Protein AF-A0A4Y9XTG7-F1 (afdb_monomer_lite)

Sequence (89 aa):
GYAVGEFSIADISVAPFLARAYVALENDIGAYEQGEGAKILEALQQPRFARFQTYWAELQARPSFQATFDKEYVTEAFKKRFSSLRVKQ

pLDDT: mean 95.85, std 7.49, range [49.38, 98.75]

Secondary structure (DSSP, 8-state):
-BTBBB--HHHHHHHHHHHHHHHHHHTT-SSSPTTHHHHHHHHHHSGGGHHHHHHHHHHHT-HHHHTT--HHHHHHHHHHHHTTTTTT-

Structure (mmCIF, N/CA/C/O backbone):
data_AF-A0A4Y9XTG7-F1
#
_entry.id   AF-A0A4Y9XTG7-F1
#
loop_
_atom_site.group_PDB
_atom_site.id
_atom_site.type_symbol
_atom_site.label_atom_id
_atom_site.label_alt_id
_atom_site.label_comp_id
_atom_site.label_asym_id
_atom_site.label_entity_id
_atom_site.label_seq_id
_atom_site.pdbx_PDB_ins_code
_atom_site.Cartn_x
_atom_site.Cartn_y
_atom_site.Cartn_z
_atom_site.occupancy
_atom_site.B_iso_or_equiv
_atom_site.auth_seq_id
_atom_site.auth_comp_id
_atom_site.auth_asym_id
_atom_site.auth_atom_id
_atom_site.pdbx_PDB_model_num
ATOM 1 N N . GLY A 1 1 ? 12.011 1.897 -10.187 1.00 87.81 1 GLY A N 1
ATOM 2 C CA . GLY A 1 1 ? 12.225 0.495 -10.580 1.00 87.81 1 GLY A CA 1
ATOM 3 C C . GLY A 1 1 ? 11.626 -0.434 -9.543 1.00 87.81 1 GLY A C 1
ATOM 4 O O . GLY A 1 1 ? 11.560 -0.081 -8.364 1.00 87.81 1 GLY A O 1
ATOM 5 N N . TYR A 1 2 ? 11.236 -1.630 -9.969 1.00 97.38 2 TYR A N 1
ATOM 6 C CA . TYR A 1 2 ? 10.583 -2.643 -9.136 1.00 97.38 2 TYR A CA 1
ATOM 7 C C . TYR A 1 2 ? 11.560 -3.349 -8.186 1.00 97.38 2 TYR A C 1
ATOM 9 O O . TYR A 1 2 ? 12.732 -2.961 -8.096 1.00 97.38 2 TYR A O 1
ATOM 17 N N . ALA A 1 3 ? 11.085 -4.360 -7.455 1.00 97.62 3 ALA A N 1
ATOM 18 C CA . ALA A 1 3 ? 11.861 -5.071 -6.439 1.00 97.62 3 ALA A CA 1
ATOM 19 C C . ALA A 1 3 ? 13.204 -5.616 -6.964 1.00 97.62 3 ALA A C 1
ATOM 21 O O . ALA A 1 3 ? 14.209 -5.542 -6.261 1.00 97.62 3 ALA A O 1
ATOM 22 N N . VAL A 1 4 ? 13.234 -6.102 -8.209 1.00 97.62 4 VAL A N 1
ATOM 23 C CA . VAL A 1 4 ? 14.433 -6.648 -8.877 1.00 97.62 4 VAL A CA 1
ATOM 24 C C . VAL A 1 4 ? 14.765 -5.903 -10.178 1.00 97.62 4 VAL A C 1
ATOM 26 O O . VAL A 1 4 ? 15.342 -6.461 -11.106 1.00 97.62 4 VAL A O 1
ATOM 29 N N . GLY A 1 5 ? 14.392 -4.622 -10.258 1.00 96.38 5 GLY A N 1
ATOM 30 C CA . GLY A 1 5 ? 14.530 -3.804 -11.465 1.00 96.38 5 GLY A CA 1
ATOM 31 C C . GLY A 1 5 ? 13.286 -3.890 -12.345 1.00 96.38 5 GLY A C 1
ATOM 32 O O . GLY A 1 5 ? 12.443 -2.989 -12.291 1.00 96.38 5 GLY A O 1
ATOM 33 N N . GLU A 1 6 ? 13.158 -4.970 -13.117 1.00 97.81 6 GLU A N 1
ATOM 34 C CA . GLU A 1 6 ? 11.937 -5.275 -13.871 1.00 97.81 6 GLU A CA 1
ATOM 35 C C . GLU A 1 6 ? 10.833 -5.813 -12.956 1.00 97.81 6 GLU A C 1
ATOM 37 O O . G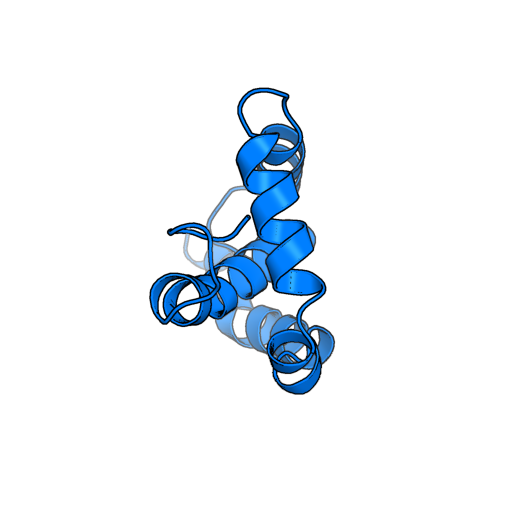LU A 1 6 ? 11.088 -6.335 -11.870 1.00 97.81 6 GLU A O 1
ATOM 42 N N . PHE A 1 7 ? 9.583 -5.670 -13.393 1.00 98.19 7 PHE A N 1
ATOM 43 C CA . PHE A 1 7 ? 8.459 -6.195 -12.631 1.00 98.19 7 PHE A CA 1
ATOM 44 C C . PHE A 1 7 ? 8.440 -7.707 -12.614 1.00 98.19 7 PHE A C 1
ATOM 46 O O . PHE A 1 7 ? 8.628 -8.360 -13.638 1.00 98.19 7 PHE A O 1
ATOM 53 N N . SER A 1 8 ? 8.099 -8.245 -11.459 1.00 98.44 8 SER A N 1
ATOM 54 C CA . SER A 1 8 ? 8.199 -9.659 -11.180 1.00 98.44 8 SER A CA 1
ATOM 55 C C . SER A 1 8 ? 7.122 -10.112 -10.200 1.00 98.44 8 SER A C 1
ATOM 57 O O . SER A 1 8 ? 6.330 -9.334 -9.662 1.00 98.44 8 SER A O 1
ATOM 59 N N . ILE A 1 9 ? 7.143 -11.409 -9.908 1.00 98.38 9 ILE A N 1
ATOM 60 C CA . ILE A 1 9 ? 6.318 -12.014 -8.864 1.00 98.38 9 ILE A CA 1
ATOM 61 C C . ILE A 1 9 ? 6.549 -11.396 -7.478 1.00 98.38 9 ILE A C 1
ATOM 63 O O . ILE A 1 9 ? 5.634 -11.419 -6.659 1.00 98.38 9 ILE A O 1
ATOM 67 N N . ALA A 1 10 ? 7.722 -10.806 -7.215 1.00 98.50 10 ALA A N 1
ATOM 68 C CA . ALA A 1 10 ? 7.984 -10.135 -5.945 1.00 98.50 10 ALA A CA 1
ATOM 69 C C . ALA A 1 10 ? 7.029 -8.946 -5.754 1.00 98.50 10 ALA A C 1
ATOM 71 O O . 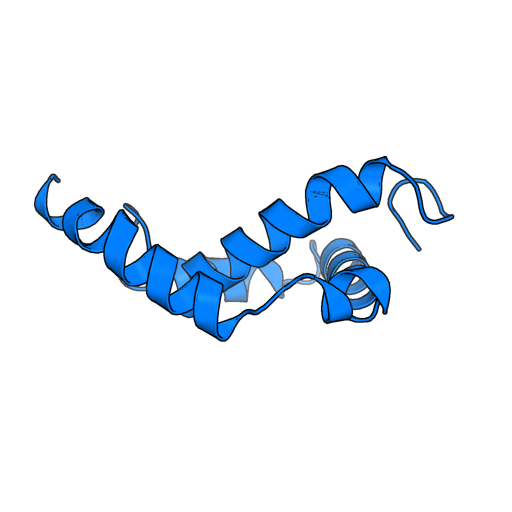ALA A 1 10 ? 6.402 -8.800 -4.706 1.00 98.50 10 ALA A O 1
ATOM 72 N N . ASP A 1 11 ? 6.830 -8.160 -6.806 1.00 98.69 11 ASP A N 1
ATOM 73 C CA . ASP A 1 11 ? 5.959 -6.987 -6.805 1.00 98.69 11 ASP A CA 1
ATOM 74 C C . ASP A 1 11 ? 4.480 -7.383 -6.723 1.00 98.69 11 ASP A C 1
ATOM 76 O O . ASP A 1 11 ? 3.715 -6.822 -5.934 1.00 98.69 11 ASP A O 1
ATOM 80 N N . ILE A 1 12 ? 4.096 -8.410 -7.492 1.00 98.50 12 ILE A N 1
ATOM 81 C CA . ILE A 1 12 ? 2.752 -9.004 -7.466 1.00 98.50 12 ILE A CA 1
ATOM 82 C C . ILE A 1 12 ? 2.415 -9.501 -6.057 1.00 98.50 12 ILE A C 1
ATOM 84 O O . ILE A 1 12 ? 1.295 -9.304 -5.590 1.00 98.50 12 ILE A O 1
ATOM 88 N N . SER A 1 13 ? 3.378 -10.123 -5.371 1.00 98.50 13 SER A N 1
ATOM 89 C CA . SER A 1 13 ? 3.155 -10.699 -4.044 1.00 98.50 13 SER A CA 1
ATOM 90 C C . SER A 1 13 ? 2.871 -9.644 -2.976 1.00 98.50 13 SER A C 1
ATOM 92 O O . SER A 1 13 ? 2.062 -9.889 -2.084 1.00 98.50 13 SER A O 1
ATOM 94 N N . VAL A 1 14 ? 3.491 -8.462 -3.071 1.00 98.38 14 VAL A N 1
ATOM 95 C CA . VAL A 1 14 ? 3.457 -7.452 -2.003 1.00 98.38 14 VAL A CA 1
ATOM 96 C C . VAL A 1 14 ? 2.438 -6.339 -2.255 1.00 98.38 14 VAL A C 1
ATOM 98 O O . VAL A 1 14 ? 1.862 -5.813 -1.299 1.00 98.38 14 VAL A O 1
ATOM 101 N N . ALA A 1 15 ? 2.146 -6.004 -3.517 1.00 98.62 15 ALA A N 1
ATOM 102 C CA . ALA A 1 15 ? 1.238 -4.909 -3.865 1.00 98.62 15 ALA A CA 1
ATOM 103 C C . ALA A 1 15 ? -0.155 -5.011 -3.204 1.00 98.62 15 ALA A C 1
ATOM 105 O O . ALA A 1 15 ? -0.619 -4.000 -2.667 1.00 98.62 15 ALA A O 1
ATOM 106 N N . PRO A 1 16 ? -0.818 -6.188 -3.134 1.00 98.62 16 PRO A N 1
ATOM 107 C CA . PRO A 1 16 ? -2.128 -6.300 -2.491 1.00 98.62 16 PRO A CA 1
ATOM 108 C C . PRO A 1 16 ? -2.104 -5.997 -0.989 1.00 98.62 16 PRO A C 1
ATOM 110 O O . PRO A 1 16 ? -3.110 -5.516 -0.454 1.00 98.62 16 PRO A O 1
ATOM 113 N N . PHE A 1 17 ? -0.986 -6.290 -0.315 1.00 98.69 17 PHE A N 1
ATOM 114 C CA . PHE A 1 17 ? -0.800 -6.041 1.115 1.00 98.69 17 PHE A CA 1
ATOM 115 C C . PHE A 1 17 ? -0.521 -4.568 1.382 1.00 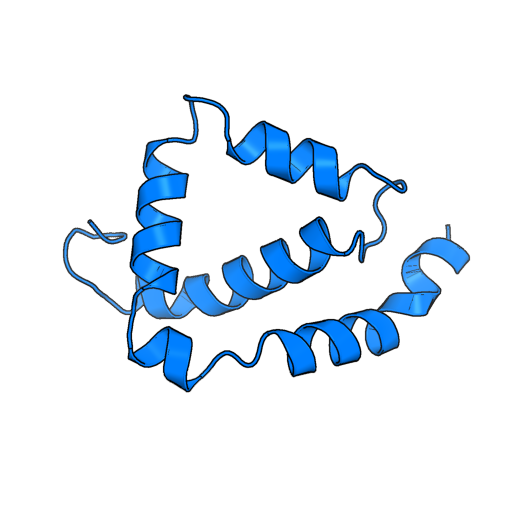98.69 17 PHE A C 1
ATOM 117 O O . PHE A 1 17 ? -1.160 -3.993 2.259 1.00 98.69 17 PHE A O 1
ATOM 124 N N . LEU A 1 18 ? 0.359 -3.941 0.592 1.00 98.44 18 LEU A N 1
ATOM 125 C CA . LEU A 1 18 ? 0.619 -2.504 0.702 1.00 98.44 18 LEU A CA 1
ATOM 126 C C . LEU A 1 18 ? -0.660 -1.701 0.468 1.00 98.44 18 LEU A C 1
ATOM 128 O O . LEU A 1 18 ? -1.012 -0.870 1.297 1.00 98.44 18 LEU A O 1
ATOM 132 N N . ALA A 1 19 ? -1.423 -2.026 -0.576 1.00 98.69 19 ALA A N 1
ATOM 133 C CA . ALA A 1 19 ? -2.692 -1.363 -0.864 1.00 98.69 19 ALA A CA 1
ATOM 134 C C . ALA A 1 19 ? -3.660 -1.388 0.328 1.00 98.69 19 ALA A C 1
ATOM 136 O O . ALA A 1 19 ? -4.241 -0.370 0.700 1.00 98.69 19 ALA A O 1
ATOM 137 N N . ARG A 1 20 ? -3.803 -2.557 0.963 1.00 98.75 20 ARG A N 1
ATOM 138 C CA . ARG A 1 20 ? -4.677 -2.750 2.129 1.00 98.75 20 ARG A CA 1
ATOM 139 C C . ARG A 1 20 ? -4.133 -2.087 3.389 1.00 98.75 20 ARG A C 1
ATOM 141 O O . ARG A 1 20 ? -4.927 -1.585 4.178 1.00 98.75 20 ARG A O 1
ATOM 148 N N . ALA A 1 21 ? -2.813 -2.055 3.567 1.00 98.44 21 ALA A N 1
ATOM 149 C CA . ALA A 1 21 ? -2.182 -1.319 4.654 1.00 98.44 21 ALA A CA 1
ATOM 150 C C . ALA A 1 21 ? -2.455 0.186 4.523 1.00 98.44 21 ALA A C 1
ATOM 152 O O . ALA A 1 21 ? -2.893 0.798 5.488 1.00 98.44 21 ALA A O 1
ATOM 153 N N . TYR A 1 22 ? -2.298 0.765 3.328 1.00 98.50 22 TYR A N 1
ATOM 154 C CA . TYR A 1 22 ? -2.629 2.173 3.087 1.00 98.50 22 TYR A CA 1
ATOM 155 C C . TYR A 1 22 ? -4.116 2.463 3.320 1.00 98.50 22 TYR A C 1
ATOM 157 O O . TYR A 1 22 ? -4.425 3.412 4.030 1.00 98.50 22 TYR A O 1
ATOM 165 N N . VAL A 1 23 ? -5.035 1.615 2.836 1.00 98.56 23 VAL A N 1
ATOM 166 C CA . VAL A 1 23 ? -6.474 1.758 3.141 1.00 98.56 23 VAL A CA 1
ATOM 167 C C . VAL A 1 23 ? -6.730 1.771 4.648 1.00 98.56 23 VAL A C 1
ATOM 169 O O . VAL A 1 23 ? -7.475 2.622 5.134 1.00 98.56 23 VAL A O 1
ATOM 172 N N . ALA A 1 24 ? -6.115 0.847 5.388 1.00 98.31 24 ALA A N 1
ATOM 173 C CA . ALA A 1 24 ? -6.265 0.770 6.833 1.00 98.31 24 ALA A CA 1
ATOM 174 C C . ALA A 1 24 ? -5.736 2.035 7.528 1.00 98.31 24 ALA A C 1
ATOM 176 O O . ALA A 1 24 ? -6.458 2.644 8.313 1.00 98.31 24 ALA A O 1
ATOM 177 N N . LEU A 1 25 ? -4.522 2.474 7.191 1.00 98.25 25 LEU A N 1
ATOM 178 C CA . LEU A 1 25 ? -3.887 3.648 7.791 1.00 98.25 25 LEU A CA 1
ATOM 179 C C . LEU A 1 25 ? -4.641 4.949 7.477 1.00 98.25 25 LEU A C 1
ATOM 181 O O . LEU A 1 25 ? -4.892 5.732 8.389 1.00 98.25 25 LEU A O 1
ATOM 185 N N . GLU A 1 26 ? -5.051 5.155 6.220 1.00 97.75 26 GLU A N 1
ATOM 186 C CA . GLU A 1 26 ? -5.775 6.357 5.765 1.00 97.75 26 GLU A CA 1
ATOM 187 C C . GLU A 1 26 ? -7.145 6.507 6.434 1.00 97.75 26 GLU A C 1
ATOM 189 O O . GLU A 1 26 ? -7.623 7.622 6.627 1.00 97.75 26 GLU A O 1
ATOM 194 N N . ASN A 1 27 ? -7.776 5.387 6.790 1.00 97.06 27 ASN A N 1
ATOM 195 C CA . ASN A 1 27 ? -9.098 5.354 7.415 1.00 97.06 27 ASN A CA 1
ATOM 196 C C . ASN A 1 27 ? -9.035 5.041 8.916 1.00 97.06 27 ASN A C 1
ATOM 198 O O . ASN A 1 27 ? -10.074 4.787 9.525 1.00 97.06 27 ASN A O 1
ATOM 202 N N . ASP A 1 28 ? -7.833 5.023 9.502 1.00 95.62 28 ASP A N 1
ATOM 203 C CA . ASP A 1 28 ? -7.603 4.712 10.913 1.00 95.62 28 ASP A CA 1
ATOM 204 C C . ASP A 1 28 ? -8.250 3.376 11.359 1.00 95.62 28 ASP A C 1
ATOM 206 O O . ASP A 1 28 ? -8.789 3.242 12.456 1.00 95.62 28 ASP A O 1
ATOM 210 N N . ILE A 1 29 ? -8.213 2.365 10.486 1.00 96.62 29 ILE A N 1
ATOM 211 C CA . ILE A 1 29 ? -8.769 1.029 10.722 1.00 96.62 29 ILE A CA 1
ATOM 212 C C . ILE A 1 29 ? -7.676 0.119 11.286 1.00 96.62 29 ILE A C 1
ATOM 214 O O . ILE A 1 29 ? -6.846 -0.412 10.551 1.00 96.62 29 ILE A O 1
ATOM 218 N N . GLY A 1 30 ? -7.712 -0.143 12.588 1.00 94.88 30 GLY A N 1
ATOM 219 C CA . GLY A 1 30 ? -6.784 -1.075 13.216 1.00 94.88 30 GLY A CA 1
ATOM 220 C C . GLY A 1 30 ? -6.920 -1.129 14.730 1.00 94.88 30 GLY A C 1
ATOM 221 O O . GLY A 1 30 ? -7.763 -0.461 15.322 1.00 94.88 30 GLY A O 1
ATOM 222 N N . ALA A 1 31 ? -6.073 -1.947 15.353 1.00 95.44 31 ALA A N 1
ATOM 223 C CA . ALA A 1 31 ? -5.966 -2.047 16.809 1.00 95.44 31 ALA A CA 1
ATOM 224 C C . ALA A 1 31 ? -4.968 -1.035 17.412 1.00 95.44 31 ALA A C 1
ATOM 226 O O . ALA A 1 31 ? -4.717 -1.067 18.610 1.00 95.44 31 ALA A O 1
ATOM 227 N N . TYR A 1 32 ? -4.365 -0.174 16.589 1.00 94.00 32 TYR A N 1
ATOM 228 C CA . TYR A 1 32 ? -3.541 0.940 17.055 1.00 94.00 32 TYR A CA 1
ATOM 229 C C . TYR A 1 32 ? -4.416 2.094 17.565 1.00 94.00 32 TYR A C 1
ATOM 231 O O . TYR A 1 32 ? -5.593 2.211 17.186 1.00 94.00 32 TYR A O 1
ATOM 239 N N . GLU A 1 33 ? -3.825 2.941 18.412 1.00 94.06 33 GLU A N 1
ATOM 240 C CA . GLU A 1 33 ? -4.473 4.138 18.953 1.00 94.06 33 GLU A CA 1
ATOM 241 C C . GLU A 1 33 ? -5.000 5.035 17.828 1.00 94.06 33 GLU A C 1
ATOM 243 O O . GLU A 1 33 ? -4.416 5.132 16.746 1.00 94.06 33 GLU A O 1
ATOM 248 N N . GLN A 1 34 ? -6.137 5.682 18.074 1.00 93.62 34 GLN A N 1
ATOM 249 C CA . GLN A 1 34 ? -6.768 6.537 17.078 1.00 93.62 34 GLN A CA 1
ATOM 250 C C . GLN A 1 34 ? -5.823 7.672 16.657 1.00 93.62 34 GLN A C 1
ATOM 252 O O . GLN A 1 34 ? -5.299 8.406 17.492 1.00 93.62 34 GLN A O 1
ATOM 257 N N . GLY A 1 35 ? -5.621 7.822 15.348 1.00 94.62 35 GLY A N 1
ATOM 258 C CA . GLY A 1 35 ? -4.732 8.832 14.773 1.00 94.62 35 GLY A CA 1
ATOM 259 C C . GLY A 1 35 ? -3.295 8.356 14.544 1.00 94.62 35 GLY A C 1
ATOM 260 O O . GLY A 1 35 ? -2.562 9.015 13.804 1.00 94.62 35 GLY A O 1
ATOM 261 N N . GLU A 1 36 ? -2.891 7.195 15.071 1.00 96.62 36 GLU A N 1
ATOM 262 C CA . GLU A 1 36 ? -1.585 6.595 14.748 1.00 96.62 36 GLU A CA 1
ATOM 263 C C . GLU A 1 36 ? -1.467 6.249 13.258 1.00 96.62 36 GLU A C 1
ATOM 265 O O . GLU A 1 36 ? -0.384 6.362 12.684 1.00 96.62 36 GLU A O 1
ATOM 270 N N . GLY A 1 37 ? -2.582 5.921 12.592 1.00 96.62 37 GLY A N 1
ATOM 271 C CA . GLY A 1 37 ? -2.596 5.687 11.146 1.00 96.62 37 GLY A CA 1
ATOM 272 C C . GLY A 1 37 ? -2.037 6.873 10.351 1.00 96.62 37 GLY A C 1
ATOM 273 O O . GLY A 1 37 ? -1.159 6.701 9.504 1.00 96.62 37 GLY A O 1
ATOM 274 N N . ALA A 1 38 ? -2.470 8.091 10.688 1.00 97.06 38 ALA A N 1
ATOM 275 C CA . ALA A 1 38 ? -1.995 9.318 10.051 1.00 97.06 38 ALA A CA 1
ATOM 276 C C . ALA A 1 38 ? -0.512 9.595 10.352 1.00 97.06 38 ALA A C 1
ATOM 278 O O . ALA A 1 38 ? 0.237 9.945 9.439 1.00 97.06 38 ALA A O 1
ATOM 279 N N . LYS A 1 39 ? -0.062 9.366 11.595 1.00 97.81 39 LYS A N 1
ATOM 280 C CA . LYS A 1 39 ? 1.355 9.523 11.978 1.00 97.81 39 LYS A CA 1
ATOM 281 C C . LYS A 1 39 ? 2.265 8.574 11.200 1.00 97.81 39 LYS A C 1
ATOM 283 O O . LYS A 1 39 ? 3.349 8.963 10.772 1.00 97.81 39 LYS A O 1
ATOM 288 N N . ILE A 1 40 ? 1.828 7.334 10.981 1.00 97.62 40 ILE A N 1
ATOM 289 C CA . ILE A 1 40 ? 2.578 6.362 10.177 1.00 97.62 40 ILE A CA 1
ATOM 290 C C . ILE A 1 40 ? 2.627 6.802 8.711 1.00 97.62 40 ILE A C 1
ATOM 292 O O . ILE A 1 40 ? 3.689 6.725 8.094 1.00 97.62 40 ILE A O 1
ATOM 296 N N . LEU A 1 41 ? 1.519 7.296 8.149 1.00 97.88 41 LEU A N 1
ATOM 297 C CA . LEU A 1 41 ? 1.512 7.824 6.781 1.00 97.88 41 LEU A CA 1
ATOM 298 C C . LEU A 1 41 ? 2.467 9.010 6.624 1.00 97.88 41 LEU A C 1
ATOM 300 O O . LEU A 1 41 ? 3.213 9.046 5.64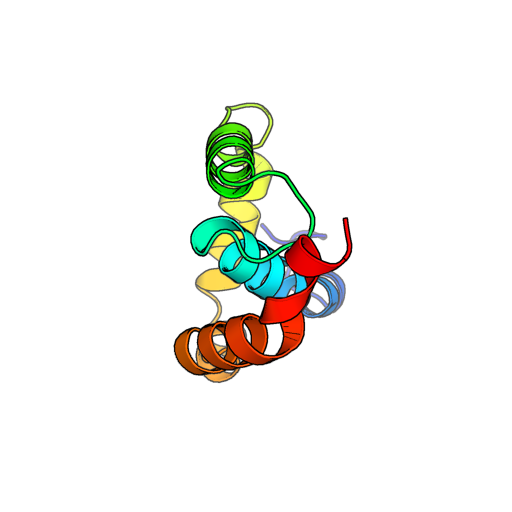9 1.00 97.88 41 LEU A O 1
ATOM 304 N N . GLU A 1 42 ? 2.504 9.926 7.592 1.00 97.88 42 GLU A N 1
ATOM 305 C CA . GLU A 1 42 ? 3.472 11.027 7.630 1.00 97.88 42 GLU A CA 1
ATOM 306 C C . GLU A 1 42 ? 4.913 10.506 7.742 1.00 97.88 42 GLU A C 1
ATOM 308 O O . GLU A 1 42 ? 5.800 10.939 7.004 1.00 97.88 42 GLU A O 1
ATOM 313 N N . ALA A 1 43 ? 5.157 9.513 8.601 1.00 97.62 43 ALA A N 1
ATOM 314 C CA . ALA A 1 43 ? 6.470 8.892 8.725 1.00 97.62 43 ALA A CA 1
ATOM 315 C C . ALA A 1 43 ? 6.934 8.257 7.405 1.00 97.62 43 ALA A C 1
ATOM 317 O O . ALA A 1 43 ? 8.112 8.374 7.065 1.00 97.62 43 ALA A O 1
ATOM 318 N N . LEU A 1 44 ? 6.025 7.648 6.635 1.00 97.31 44 LEU A N 1
ATOM 319 C CA . LEU A 1 44 ? 6.309 7.097 5.306 1.00 97.31 44 LEU A CA 1
ATOM 320 C C . LEU A 1 44 ? 6.631 8.178 4.261 1.00 97.31 44 LEU A C 1
ATOM 322 O O . LEU A 1 44 ? 7.259 7.848 3.255 1.00 97.31 44 LEU A O 1
ATOM 326 N N . GLN A 1 45 ? 6.283 9.450 4.501 1.00 96.88 45 GLN A N 1
ATOM 327 C CA . GLN A 1 45 ? 6.681 10.585 3.652 1.00 96.88 45 GLN A CA 1
ATOM 328 C C . GLN A 1 45 ? 8.120 11.067 3.910 1.00 96.88 45 GLN A C 1
ATOM 330 O O . GLN A 1 45 ? 8.677 11.808 3.100 1.00 96.88 45 GLN A O 1
ATOM 335 N N . GLN A 1 46 ? 8.767 10.635 4.997 1.00 98.06 46 GLN A N 1
ATOM 336 C CA . GLN A 1 46 ? 10.118 11.092 5.337 1.00 98.06 46 GLN A CA 1
ATOM 337 C C . GLN A 1 46 ? 11.167 10.669 4.288 1.00 98.06 46 GLN A C 1
ATOM 339 O O . GLN A 1 46 ? 11.063 9.575 3.725 1.00 98.06 46 GLN A O 1
ATOM 344 N N . PRO A 1 47 ? 12.256 11.448 4.094 1.00 98.12 47 PRO A N 1
ATOM 345 C CA . PRO A 1 47 ? 13.272 11.178 3.067 1.00 98.12 47 PRO A CA 1
ATOM 346 C C . PRO A 1 47 ? 13.895 9.778 3.117 1.00 98.12 47 PRO A C 1
ATOM 348 O O . PRO A 1 47 ? 14.218 9.208 2.077 1.00 98.12 47 PRO A O 1
ATOM 351 N N . ARG A 1 48 ? 14.009 9.175 4.310 1.00 97.81 48 ARG A N 1
ATOM 352 C CA . ARG A 1 48 ? 14.506 7.795 4.470 1.00 97.81 48 ARG A CA 1
ATOM 353 C C . ARG A 1 48 ? 13.661 6.745 3.734 1.00 97.81 48 ARG A C 1
ATOM 355 O O . ARG A 1 48 ? 14.169 5.672 3.431 1.00 97.81 48 ARG A O 1
ATOM 362 N N . PHE A 1 49 ? 12.401 7.057 3.420 1.00 98.12 49 PHE A N 1
ATOM 363 C CA . PHE A 1 49 ? 11.481 6.204 2.666 1.00 98.12 49 PHE A CA 1
ATOM 364 C C . PHE A 1 49 ? 11.252 6.676 1.226 1.00 98.12 49 PHE A C 1
ATOM 366 O O . PHE A 1 49 ? 10.419 6.092 0.536 1.00 98.12 49 PHE A O 1
ATOM 373 N N . ALA A 1 50 ? 12.002 7.661 0.718 1.00 97.31 50 ALA A N 1
ATOM 374 C CA . ALA A 1 50 ? 11.806 8.188 -0.637 1.00 97.31 50 ALA A CA 1
ATOM 375 C C . ALA A 1 50 ? 11.826 7.080 -1.710 1.00 97.31 50 ALA A C 1
ATOM 377 O O . ALA A 1 50 ? 10.955 7.019 -2.575 1.00 97.31 50 ALA A O 1
ATOM 378 N N . ARG A 1 51 ? 12.755 6.117 -1.600 1.00 97.62 51 ARG A N 1
ATOM 379 C CA . ARG A 1 51 ? 12.825 4.959 -2.509 1.00 97.62 51 ARG A CA 1
ATOM 380 C C . ARG A 1 51 ? 11.568 4.083 -2.461 1.00 97.62 51 ARG A C 1
ATOM 382 O O . ARG A 1 51 ? 11.153 3.561 -3.500 1.00 97.62 51 ARG A O 1
ATOM 389 N N . PHE A 1 52 ? 10.998 3.903 -1.269 1.00 97.81 52 PHE A N 1
ATOM 390 C CA . PHE A 1 52 ? 9.772 3.138 -1.061 1.00 97.81 52 PHE A CA 1
ATOM 391 C C . PHE A 1 52 ? 8.551 3.885 -1.605 1.00 97.81 52 PHE A C 1
ATOM 393 O O . PHE A 1 52 ? 7.715 3.266 -2.249 1.00 97.81 52 PHE A O 1
ATOM 400 N N . GLN A 1 53 ? 8.476 5.207 -1.438 1.00 97.44 53 GLN A N 1
ATOM 401 C CA . GLN A 1 53 ? 7.407 6.017 -2.030 1.00 97.44 53 GLN A CA 1
ATOM 402 C C . GLN A 1 53 ? 7.406 5.907 -3.557 1.00 97.44 53 GLN A C 1
ATOM 404 O O . GLN A 1 53 ? 6.359 5.659 -4.148 1.00 97.44 53 GLN A O 1
ATOM 409 N N . THR A 1 54 ? 8.579 6.006 -4.197 1.00 97.50 54 THR A N 1
ATOM 410 C CA . THR A 1 54 ? 8.695 5.791 -5.648 1.00 97.50 54 THR A CA 1
ATOM 411 C C . THR A 1 54 ? 8.239 4.388 -6.039 1.00 97.50 54 THR A C 1
ATOM 413 O O . THR A 1 54 ? 7.468 4.237 -6.979 1.00 97.50 54 THR A O 1
ATOM 416 N N . TYR A 1 55 ? 8.675 3.363 -5.298 1.00 98.56 55 TYR A N 1
ATOM 417 C CA . TYR A 1 55 ? 8.254 1.982 -5.537 1.00 98.56 55 TYR A CA 1
ATOM 418 C C . TYR A 1 55 ? 6.733 1.820 -5.440 1.00 98.56 55 TYR A C 1
ATOM 420 O O . TYR A 1 55 ? 6.109 1.227 -6.317 1.00 98.56 55 TYR A O 1
ATOM 428 N N . TRP A 1 56 ? 6.128 2.376 -4.393 1.00 98.31 56 TRP A N 1
ATOM 429 C CA . TRP A 1 56 ? 4.693 2.293 -4.172 1.00 98.31 56 TRP A CA 1
ATOM 430 C C . TRP A 1 56 ? 3.905 3.024 -5.263 1.00 98.31 56 TRP A C 1
ATOM 432 O O . TRP A 1 56 ? 2.967 2.451 -5.815 1.00 98.31 56 TRP A O 1
ATOM 442 N N . ALA A 1 57 ? 4.341 4.220 -5.665 1.00 98.06 57 ALA A N 1
ATOM 443 C CA . ALA A 1 57 ? 3.734 4.957 -6.771 1.00 98.06 57 ALA A CA 1
ATOM 444 C C . ALA A 1 57 ? 3.797 4.177 -8.099 1.00 98.06 57 ALA A C 1
ATOM 446 O O . ALA A 1 57 ? 2.808 4.121 -8.832 1.00 98.06 57 ALA A O 1
ATOM 447 N N . GLU A 1 58 ? 4.922 3.516 -8.396 1.00 98.38 58 GLU A N 1
ATOM 448 C CA . GLU A 1 58 ? 5.065 2.656 -9.581 1.00 98.38 58 GLU A CA 1
ATOM 449 C C . GLU A 1 58 ? 4.121 1.439 -9.537 1.00 98.38 58 GLU A C 1
ATOM 451 O O . GLU A 1 58 ? 3.537 1.077 -10.561 1.00 98.38 58 GLU A O 1
ATOM 456 N N . LEU A 1 59 ? 3.920 0.824 -8.362 1.00 98.50 59 LEU A N 1
ATOM 457 C CA . LEU A 1 59 ? 2.940 -0.255 -8.186 1.00 98.50 59 LEU A CA 1
ATOM 458 C C . LEU A 1 59 ? 1.501 0.238 -8.392 1.00 98.50 59 LEU A C 1
ATOM 460 O O . LEU A 1 59 ? 0.724 -0.428 -9.076 1.00 98.50 59 LEU A O 1
ATOM 464 N N . GLN A 1 60 ? 1.152 1.403 -7.842 1.00 98.12 60 GLN A N 1
ATOM 465 C CA . GLN A 1 60 ? -0.185 1.992 -7.976 1.00 98.12 60 GLN A CA 1
ATOM 466 C C . GLN A 1 60 ? -0.512 2.399 -9.417 1.00 98.12 60 GLN A C 1
ATOM 468 O O . GLN A 1 60 ? -1.659 2.286 -9.850 1.00 98.12 60 GLN A O 1
ATOM 473 N N . ALA A 1 61 ? 0.489 2.848 -10.176 1.00 98.06 61 ALA A N 1
ATOM 474 C CA . ALA A 1 61 ? 0.339 3.225 -11.579 1.00 98.06 61 ALA A CA 1
ATOM 475 C C . ALA A 1 61 ? 0.176 2.017 -12.520 1.00 98.06 61 ALA A C 1
ATOM 477 O O . ALA A 1 61 ? -0.042 2.189 -13.721 1.00 98.06 61 ALA A O 1
ATOM 478 N N . ARG A 1 62 ? 0.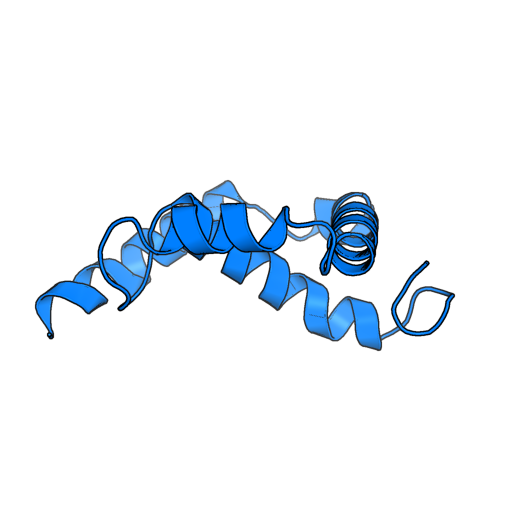303 0.782 -12.016 1.00 98.12 62 ARG A N 1
ATOM 479 C CA . ARG A 1 62 ? 0.291 -0.410 -12.859 1.00 98.12 62 ARG A CA 1
ATOM 480 C C . ARG A 1 62 ? -1.121 -0.724 -13.366 1.00 98.12 62 ARG A C 1
ATOM 482 O O . ARG A 1 62 ? -2.012 -0.906 -12.537 1.00 98.12 62 ARG A O 1
ATOM 489 N N . PRO A 1 63 ? -1.328 -0.933 -14.684 1.00 98.44 63 PRO A N 1
ATOM 490 C CA . PRO A 1 63 ? -2.650 -1.276 -15.212 1.00 98.44 63 PRO A CA 1
ATOM 491 C C . PRO A 1 63 ? -3.259 -2.523 -14.561 1.00 98.44 63 PRO A C 1
ATOM 493 O O . PRO A 1 63 ? -4.439 -2.537 -14.232 1.00 98.44 63 PRO A O 1
ATOM 496 N N . SER A 1 64 ? -2.447 -3.553 -14.293 1.00 98.19 64 SER A N 1
ATOM 497 C CA . SER A 1 64 ? -2.904 -4.770 -13.612 1.00 98.19 64 SER A CA 1
ATOM 498 C C . SER A 1 64 ? -3.347 -4.522 -12.169 1.00 98.19 64 SER A C 1
ATOM 500 O O . SER A 1 64 ? -4.256 -5.191 -11.691 1.00 98.19 64 SER A O 1
ATOM 502 N N . PHE A 1 65 ? -2.717 -3.574 -11.470 1.00 98.56 65 PHE A N 1
ATOM 503 C CA . PHE A 1 65 ? -3.104 -3.207 -10.112 1.00 98.56 65 PHE A CA 1
ATOM 504 C C . PHE A 1 65 ? -4.413 -2.411 -10.122 1.00 98.56 65 PHE A C 1
ATOM 506 O O . PHE A 1 65 ? -5.358 -2.783 -9.433 1.00 98.56 65 PHE A O 1
ATOM 513 N N . GLN A 1 66 ? -4.506 -1.382 -10.968 1.00 98.38 66 GLN A N 1
ATOM 514 C CA . GLN A 1 66 ? -5.717 -0.566 -11.109 1.00 98.38 66 GLN A CA 1
ATOM 515 C C . GLN A 1 66 ? -6.932 -1.399 -11.532 1.00 98.38 66 GLN A C 1
ATOM 517 O O . GLN A 1 66 ? -8.023 -1.206 -11.010 1.00 98.38 66 GLN A O 1
ATOM 522 N N . ALA A 1 67 ? -6.737 -2.377 -12.421 1.00 98.50 67 ALA A N 1
ATOM 523 C CA . ALA A 1 67 ? -7.802 -3.267 -12.875 1.00 98.50 67 ALA A CA 1
ATOM 524 C C . ALA A 1 67 ? -8.301 -4.254 -11.802 1.00 98.50 67 ALA A C 1
ATOM 526 O O . ALA A 1 67 ? -9.333 -4.888 -12.005 1.00 98.50 67 ALA A O 1
ATOM 527 N N . THR A 1 68 ? -7.571 -4.442 -10.696 1.00 98.62 68 THR A N 1
ATOM 528 C CA . THR A 1 68 ? -7.859 -5.505 -9.712 1.00 98.62 68 THR A CA 1
ATOM 529 C C . THR A 1 68 ? -8.032 -5.014 -8.278 1.00 98.62 68 THR A C 1
ATOM 531 O O . THR A 1 68 ? -8.379 -5.811 -7.401 1.00 98.62 68 THR A O 1
ATOM 534 N N . PHE A 1 69 ? -7.821 -3.725 -8.012 1.00 98.62 69 PHE A N 1
ATOM 535 C CA . PHE A 1 69 ? -7.954 -3.155 -6.678 1.00 98.62 69 PHE A CA 1
ATOM 536 C C . PHE A 1 69 ? -9.060 -2.099 -6.619 1.00 98.62 69 PHE A C 1
ATOM 538 O O . PHE A 1 69 ? -8.845 -0.931 -6.928 1.00 98.62 69 PHE A O 1
ATOM 545 N N . ASP A 1 70 ? -10.234 -2.525 -6.161 1.00 98.56 70 ASP A N 1
ATOM 546 C CA . ASP A 1 70 ? -11.349 -1.648 -5.800 1.00 98.56 70 ASP A CA 1
ATOM 547 C C . ASP A 1 70 ? -11.125 -1.101 -4.377 1.00 98.56 70 ASP A C 1
ATOM 549 O O . ASP A 1 70 ? -11.268 -1.823 -3.379 1.00 98.56 70 ASP A O 1
ATOM 553 N N . LYS A 1 71 ? -10.688 0.160 -4.282 1.00 98.25 71 LYS A N 1
ATOM 554 C CA . LYS A 1 71 ? -10.314 0.790 -3.008 1.00 98.25 71 LYS A CA 1
ATOM 555 C C . LYS A 1 71 ? -11.540 1.012 -2.127 1.00 98.25 71 LYS A C 1
ATOM 557 O O . LYS A 1 71 ? -11.469 0.790 -0.914 1.00 98.25 71 LYS A O 1
ATOM 562 N N . GLU A 1 72 ? -12.649 1.426 -2.719 1.00 98.31 72 GLU A N 1
ATOM 563 C CA . GLU A 1 72 ? -13.912 1.719 -2.052 1.00 98.31 72 GLU A CA 1
ATOM 564 C C . GLU A 1 72 ? -14.492 0.446 -1.428 1.00 98.31 72 GLU A C 1
ATOM 566 O O . GLU A 1 72 ? -14.753 0.410 -0.221 1.00 98.31 72 GLU A O 1
ATOM 571 N N . TYR A 1 73 ? -14.586 -0.636 -2.204 1.00 98.56 73 TYR A N 1
ATOM 572 C CA . TYR A 1 73 ? -15.043 -1.935 -1.713 1.00 98.56 73 TYR A CA 1
ATOM 573 C C . TYR A 1 73 ? -14.169 -2.445 -0.561 1.00 98.56 73 TYR A C 1
ATOM 575 O O . TYR A 1 73 ? -14.684 -2.889 0.470 1.00 98.56 73 TYR A O 1
ATOM 583 N N . VAL A 1 74 ? -12.840 -2.371 -0.703 1.00 98.69 74 VAL A N 1
ATOM 584 C CA . VAL A 1 74 ? -11.908 -2.820 0.344 1.00 98.69 74 VAL A CA 1
ATOM 585 C C . VAL A 1 74 ? -12.050 -1.977 1.610 1.00 98.69 74 VAL A C 1
ATOM 587 O O . VAL A 1 74 ? -12.038 -2.542 2.705 1.00 98.69 74 VAL A O 1
ATOM 590 N N . THR A 1 75 ? -12.228 -0.662 1.477 1.00 98.56 75 THR A N 1
ATOM 591 C CA . THR A 1 75 ? -12.430 0.255 2.609 1.00 98.56 75 THR A CA 1
ATOM 592 C C . THR A 1 75 ? -13.674 -0.129 3.407 1.00 98.56 75 THR A C 1
ATOM 594 O O . THR A 1 75 ? -13.589 -0.332 4.621 1.00 98.56 75 THR A O 1
ATOM 597 N N . GLU A 1 76 ? -14.811 -0.318 2.739 1.00 98.38 76 GLU A N 1
ATOM 598 C CA . GLU A 1 76 ? -16.066 -0.693 3.402 1.00 98.38 76 GLU A CA 1
ATOM 599 C C . GLU A 1 76 ? -16.001 -2.098 4.017 1.00 98.38 76 GLU A C 1
ATOM 601 O O . GLU A 1 76 ? -16.425 -2.316 5.159 1.00 98.38 76 GLU A O 1
ATOM 606 N N . ALA A 1 77 ? -15.377 -3.052 3.319 1.00 98.44 77 ALA A N 1
ATOM 607 C CA . ALA A 1 77 ? -15.145 -4.390 3.853 1.00 98.44 77 ALA A CA 1
ATOM 608 C C . ALA A 1 77 ? -14.268 -4.363 5.118 1.00 98.44 77 ALA A C 1
ATOM 610 O O . ALA A 1 77 ? -14.552 -5.084 6.080 1.00 98.44 77 ALA A O 1
ATOM 611 N N . PHE A 1 78 ? -13.223 -3.531 5.144 1.00 98.12 78 PHE A N 1
ATOM 612 C CA . PHE A 1 78 ? -12.322 -3.393 6.290 1.00 98.12 78 PHE A CA 1
ATOM 613 C C . PHE A 1 78 ? -13.010 -2.719 7.477 1.00 98.12 78 PHE A C 1
ATOM 615 O O . PHE A 1 78 ? -12.927 -3.255 8.584 1.00 98.12 78 PHE A O 1
ATOM 622 N N . LYS A 1 79 ? -13.752 -1.624 7.258 1.00 96.44 79 LYS A N 1
ATOM 623 C CA . LYS A 1 79 ? -14.554 -0.976 8.312 1.00 96.44 79 LYS A CA 1
ATOM 624 C C . LYS A 1 79 ? -15.494 -1.978 8.975 1.00 96.44 79 LYS A C 1
ATOM 626 O O . LYS A 1 79 ? -15.518 -2.085 10.199 1.00 96.44 79 LYS A O 1
ATOM 631 N N . LYS A 1 80 ? -16.209 -2.780 8.177 1.00 96.75 80 LYS A N 1
ATOM 632 C CA . LYS A 1 80 ? -17.109 -3.819 8.695 1.00 96.75 80 LYS A CA 1
ATOM 633 C C . LYS A 1 80 ? -16.349 -4.887 9.481 1.00 96.75 80 LYS A C 1
ATOM 635 O O . LYS A 1 80 ? -16.695 -5.164 10.629 1.00 96.75 80 LYS A O 1
ATOM 640 N N . ARG A 1 81 ? -15.313 -5.478 8.877 1.00 96.62 81 ARG A N 1
ATOM 641 C CA . ARG A 1 81 ? -14.566 -6.615 9.443 1.00 96.62 81 ARG A CA 1
ATOM 642 C C . ARG A 1 81 ? -13.825 -6.264 10.732 1.00 96.62 81 ARG A C 1
ATOM 644 O O . ARG A 1 81 ? -13.712 -7.119 11.606 1.00 96.62 81 ARG A O 1
ATOM 651 N N . PHE A 1 82 ? -13.315 -5.041 10.839 1.00 95.75 82 PHE A N 1
ATOM 652 C CA . PHE A 1 82 ? -12.430 -4.620 11.925 1.00 95.75 82 PHE A CA 1
ATOM 653 C C . PHE A 1 82 ? -13.059 -3.613 12.894 1.00 95.75 82 PHE A C 1
ATOM 655 O O . PHE A 1 82 ? -12.384 -3.157 13.814 1.00 95.75 82 PHE A O 1
ATOM 662 N N . SER A 1 83 ? -14.355 -3.323 12.753 1.00 91.56 83 SER A N 1
ATOM 663 C CA . SER A 1 83 ? -15.106 -2.400 13.621 1.00 91.56 83 SER A CA 1
ATOM 664 C C . SER A 1 83 ? -14.951 -2.672 15.123 1.00 91.56 83 SER A C 1
ATOM 666 O O . SER A 1 83 ? -14.952 -1.741 15.921 1.00 91.56 83 SER A O 1
ATOM 668 N N . SER A 1 84 ? -14.778 -3.935 15.528 1.00 90.75 84 SER A N 1
ATOM 669 C CA . SER A 1 84 ? -14.667 -4.318 16.940 1.00 90.75 84 SER A CA 1
ATOM 670 C C . SER A 1 84 ? -13.237 -4.366 17.485 1.00 90.75 84 SER A C 1
ATOM 672 O O . SER A 1 84 ? -13.065 -4.782 18.629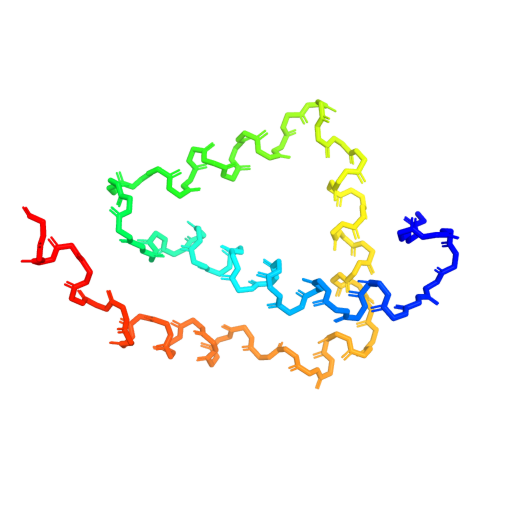 1.00 90.75 84 SER A O 1
ATOM 674 N N . LEU A 1 85 ? -12.199 -4.050 16.698 1.00 89.25 85 LEU A N 1
ATOM 675 C CA . LEU A 1 85 ? -10.808 -4.236 17.145 1.00 89.25 85 LEU A CA 1
ATOM 676 C C . LEU A 1 85 ? -10.472 -3.402 18.386 1.00 89.25 85 LEU A C 1
ATOM 678 O O . LEU A 1 85 ? -9.776 -3.891 19.268 1.00 89.25 85 LEU A O 1
ATOM 682 N N . ARG A 1 86 ? -11.016 -2.186 18.478 1.00 81.62 86 ARG A N 1
ATOM 683 C CA . ARG A 1 86 ? -10.785 -1.269 19.604 1.00 81.62 86 ARG A CA 1
ATOM 684 C C . ARG A 1 86 ? -11.722 -1.486 20.787 1.00 81.62 86 ARG A C 1
ATOM 686 O O . ARG A 1 86 ? -11.403 -1.089 21.890 1.00 81.62 86 ARG A O 1
ATOM 693 N N . VAL A 1 87 ? -12.860 -2.146 20.572 1.00 71.56 87 VAL A N 1
ATOM 694 C CA . VAL A 1 87 ? -13.815 -2.477 21.647 1.00 71.56 87 VAL A CA 1
ATOM 695 C C . VAL A 1 87 ? -13.285 -3.616 22.536 1.00 71.56 87 VAL A C 1
ATOM 697 O O . VAL A 1 87 ? -13.819 -3.866 23.609 1.00 71.56 87 VAL A O 1
ATOM 700 N N . LYS A 1 88 ? -12.251 -4.336 22.077 1.00 56.94 88 LYS A N 1
ATOM 701 C CA . LYS A 1 88 ? -11.653 -5.491 22.764 1.00 56.94 88 LYS A CA 1
ATOM 702 C C . LYS A 1 88 ? -10.324 -5.191 23.479 1.00 56.94 88 LYS A C 1
ATOM 704 O O . LYS A 1 88 ? -9.716 -6.143 23.967 1.00 56.94 88 LYS A O 1
ATOM 709 N N . GLN A 1 89 ? -9.862 -3.940 23.493 1.00 49.38 89 GLN A N 1
ATOM 710 C CA . GLN A 1 89 ? -8.716 -3.489 24.300 1.00 49.38 89 GLN A CA 1
ATOM 711 C C . GLN A 1 89 ? -9.217 -2.850 25.590 1.00 49.38 89 GLN A C 1
ATOM 713 O O . GLN A 1 89 ? -8.547 -3.066 26.621 1.00 49.38 89 GLN A O 1
#

InterPro domains:
  IPR036282 Glutathione S-transferase, C-terminal domain superfamily [SSF47616] (2-69)

Radius of gyration: 14.41 Å; chains: 1; bounding box: 32×23×40 Å

Organism: NCBI:txid34475

Foldseek 3Di:
DEPVPDDDVVLVVCLVVVLLLLLCLVLVQDLDDRPVSVVVVVVCVDPVNPVVVVNNVVSCPDPVNVVPDDSVVSNVVSCVVRVCSNVVD